Protein AF-A0A196MU48-F1 (afdb_monomer_lite)

Secondary structure (DSSP, 8-state):
-THHHHHHHHHHHHT--HHHHHHHT-S-HHHHHHHHHHHHHHHHHHHHHHH----S----

Radius of gyration: 15.82 Å; chains: 1; bounding box: 41×18×43 Å

Foldseek 3Di:
DPVVLVVVVVVLVVVDDPQLVDLCVDPDPVSNVVSVVVVVVSCVVSVVVVVDDPPPDDDD

Structure (mmCIF, N/CA/C/O backbone):
data_AF-A0A196MU48-F1
#
_entry.id   AF-A0A196MU48-F1
#
loop_
_atom_site.group_PDB
_atom_site.id
_atom_site.type_symbol
_atom_site.label_atom_id
_atom_site.label_alt_id
_atom_site.label_comp_id
_atom_site.lab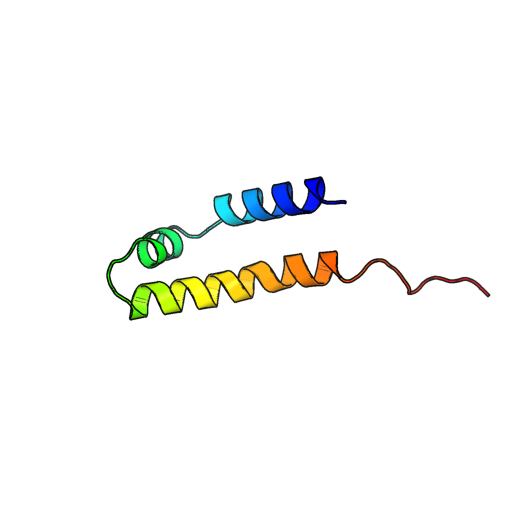el_asym_id
_atom_site.label_entity_id
_atom_site.label_seq_id
_atom_site.pdbx_PDB_ins_code
_atom_site.Cartn_x
_atom_site.Cartn_y
_atom_site.Cartn_z
_atom_site.occupancy
_atom_site.B_iso_or_equiv
_atom_site.auth_seq_id
_atom_site.auth_comp_id
_atom_site.auth_asym_id
_atom_site.auth_atom_id
_atom_site.pdbx_PDB_model_num
ATOM 1 N N . MET A 1 1 ? 12.607 8.190 -21.603 1.00 49.16 1 MET A N 1
ATOM 2 C CA . MET A 1 1 ? 12.527 6.966 -20.770 1.00 49.16 1 MET A CA 1
ATOM 3 C C . MET A 1 1 ? 11.505 7.060 -19.620 1.00 49.16 1 MET A C 1
ATOM 5 O O . MET A 1 1 ? 11.104 6.010 -19.140 1.00 49.16 1 MET A O 1
ATOM 9 N N . SER A 1 2 ? 11.011 8.247 -19.218 1.00 56.88 2 SER A N 1
ATOM 10 C CA . SER A 1 2 ? 10.109 8.402 -18.051 1.00 56.88 2 SER A CA 1
ATOM 11 C C . SER A 1 2 ? 8.686 7.847 -18.205 1.00 56.88 2 SER A C 1
ATOM 13 O O . SER A 1 2 ? 8.187 7.237 -17.266 1.00 56.88 2 SER A O 1
ATOM 15 N N . HIS A 1 3 ? 8.063 7.944 -19.387 1.00 59.97 3 HIS A N 1
ATOM 16 C CA . HIS A 1 3 ? 6.668 7.506 -19.578 1.00 59.97 3 HIS A CA 1
ATOM 17 C C . HIS A 1 3 ? 6.417 6.029 -19.224 1.00 59.97 3 HIS A C 1
ATOM 19 O O . HIS A 1 3 ? 5.340 5.683 -18.744 1.00 59.97 3 HIS A O 1
ATOM 25 N N . SER A 1 4 ? 7.411 5.154 -19.410 1.00 70.50 4 SER A N 1
ATOM 26 C CA . SER A 1 4 ? 7.276 3.730 -19.076 1.00 70.50 4 SER A CA 1
ATOM 27 C C . SER A 1 4 ? 7.272 3.458 -17.572 1.00 70.50 4 SER A C 1
ATOM 29 O O . SER A 1 4 ? 6.696 2.457 -17.154 1.00 70.50 4 SER A O 1
ATOM 31 N N . ASN A 1 5 ?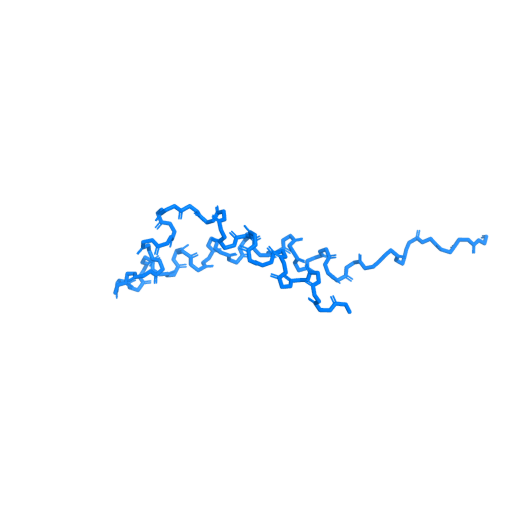 7.901 4.306 -16.756 1.00 74.81 5 ASN A N 1
ATOM 32 C CA . ASN A 1 5 ? 7.927 4.118 -15.304 1.00 74.81 5 ASN A CA 1
ATOM 33 C C . ASN A 1 5 ? 6.648 4.653 -14.654 1.00 74.81 5 ASN A C 1
ATOM 35 O O . ASN A 1 5 ? 6.104 3.986 -13.777 1.00 74.81 5 ASN A O 1
ATOM 39 N N . ASP A 1 6 ? 6.103 5.765 -15.154 1.00 81.25 6 ASP A N 1
ATOM 40 C CA . ASP A 1 6 ? 4.815 6.300 -14.696 1.00 81.25 6 ASP A CA 1
ATOM 41 C C . ASP A 1 6 ? 3.663 5.319 -14.936 1.00 81.25 6 ASP A C 1
ATOM 43 O O . ASP A 1 6 ? 2.824 5.104 -14.062 1.00 81.25 6 ASP A O 1
ATOM 47 N N . VAL A 1 7 ? 3.630 4.673 -16.107 1.00 85.31 7 VAL A N 1
ATOM 48 C CA . VAL A 1 7 ? 2.608 3.661 -16.425 1.00 85.31 7 VAL A CA 1
ATOM 49 C C . VAL A 1 7 ? 2.722 2.460 -15.483 1.00 85.31 7 VAL A C 1
ATOM 51 O O . VAL A 1 7 ? 1.728 2.061 -14.880 1.00 85.31 7 VAL A O 1
ATOM 54 N N . LYS A 1 8 ? 3.938 1.936 -15.275 1.00 82.88 8 LYS A N 1
ATOM 55 C CA . LYS A 1 8 ? 4.183 0.806 -14.364 1.00 82.88 8 LYS A CA 1
ATOM 56 C C . LYS A 1 8 ? 3.820 1.128 -12.916 1.00 82.88 8 LYS A C 1
ATOM 58 O O . LYS A 1 8 ? 3.230 0.288 -12.240 1.00 82.88 8 LYS A O 1
ATOM 63 N N . LEU A 1 9 ? 4.145 2.334 -12.449 1.00 85.81 9 LEU A N 1
ATOM 64 C CA . LEU A 1 9 ? 3.781 2.790 -11.112 1.00 85.81 9 LEU A CA 1
ATOM 65 C C . LEU A 1 9 ? 2.259 2.867 -10.966 1.00 85.81 9 LEU A C 1
ATOM 67 O O . LEU A 1 9 ? 1.704 2.328 -10.012 1.00 85.81 9 LEU A O 1
ATOM 71 N N . ARG A 1 10 ? 1.562 3.474 -11.932 1.00 88.69 10 ARG A N 1
ATOM 72 C CA . ARG A 1 10 ? 0.094 3.564 -11.908 1.00 88.69 10 ARG A CA 1
ATOM 73 C C . ARG A 1 10 ? -0.570 2.191 -11.925 1.00 88.69 10 ARG A C 1
ATOM 75 O O . ARG A 1 10 ? -1.552 1.993 -11.212 1.00 88.69 10 ARG A O 1
ATOM 82 N N . ASP A 1 11 ? -0.039 1.244 -12.688 1.00 89.25 11 ASP A N 1
ATOM 83 C CA . ASP A 1 11 ? -0.563 -0.121 -12.721 1.00 89.25 11 ASP A CA 1
ATOM 84 C C . ASP A 1 11 ? -0.297 -0.879 -11.416 1.00 89.25 11 ASP A C 1
ATOM 86 O O . ASP A 1 11 ? -1.173 -1.608 -10.949 1.00 89.25 11 ASP A O 1
ATOM 90 N N . LEU A 1 12 ? 0.850 -0.657 -10.766 1.00 89.12 12 LEU A N 1
ATOM 91 C CA . LEU A 1 12 ? 1.107 -1.182 -9.424 1.00 89.12 12 LEU A CA 1
ATOM 92 C C . LEU A 1 12 ? 0.118 -0.608 -8.402 1.00 89.12 12 LEU A C 1
ATOM 94 O O . LEU A 1 12 ? -0.509 -1.371 -7.671 1.00 89.12 12 LEU A O 1
ATOM 98 N N . LEU A 1 13 ? -0.090 0.712 -8.397 1.00 88.69 13 LEU A N 1
ATOM 99 C CA . LEU A 1 13 ? -1.028 1.377 -7.483 1.00 88.69 13 LEU A CA 1
ATOM 100 C C . LEU A 1 13 ? -2.475 0.883 -7.676 1.00 88.69 13 LEU A C 1
ATOM 102 O O . LEU A 1 13 ? -3.218 0.687 -6.709 1.00 88.69 13 LEU A O 1
ATOM 106 N N . ARG A 1 14 ? -2.880 0.601 -8.921 1.00 90.12 14 ARG A N 1
ATOM 107 C CA . ARG A 1 14 ? -4.186 -0.012 -9.231 1.00 90.12 14 ARG A CA 1
ATOM 108 C C . ARG A 1 14 ? -4.325 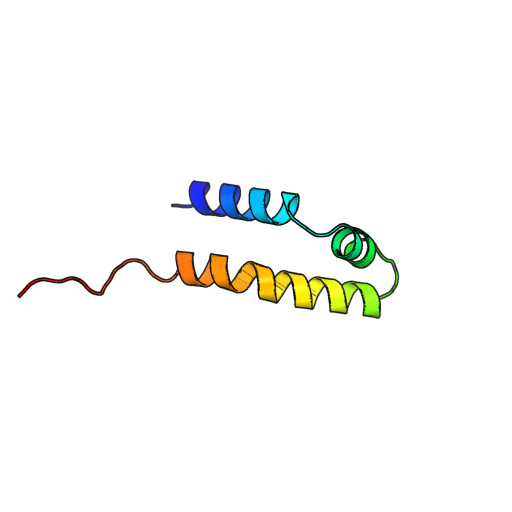-1.433 -8.696 1.00 90.12 14 ARG A C 1
ATOM 110 O O . ARG A 1 14 ? -5.429 -1.832 -8.336 1.00 90.12 14 ARG A O 1
ATOM 117 N N . ARG A 1 15 ? -3.225 -2.179 -8.625 1.00 89.75 15 ARG A N 1
ATOM 118 C CA . ARG A 1 15 ? -3.184 -3.567 -8.144 1.00 89.75 15 ARG A CA 1
ATOM 119 C C . ARG A 1 15 ? -2.925 -3.684 -6.644 1.00 89.75 15 ARG A C 1
ATOM 121 O O . ARG A 1 15 ? -2.815 -4.801 -6.145 1.00 89.75 15 ARG A O 1
ATOM 128 N N . LEU A 1 16 ? -2.831 -2.559 -5.933 1.00 92.56 16 LEU A N 1
ATOM 129 C CA . LEU A 1 16 ? -2.662 -2.572 -4.488 1.00 92.56 16 LEU A CA 1
ATOM 130 C C . LEU A 1 16 ? -3.799 -3.337 -3.800 1.00 92.56 16 LEU A C 1
ATOM 132 O O . LEU A 1 16 ? -4.967 -3.059 -4.088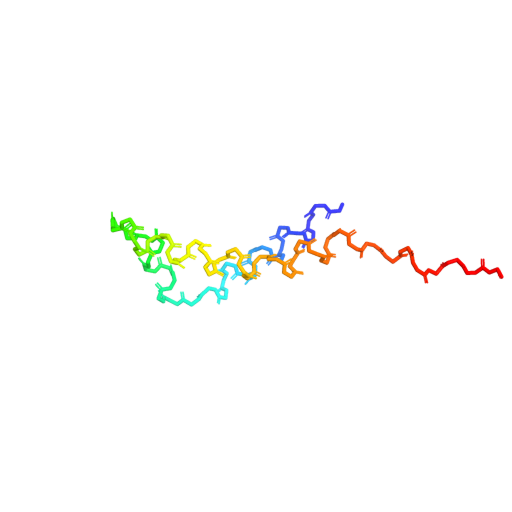 1.00 92.56 16 LEU A O 1
ATOM 136 N N . PRO A 1 17 ? -3.477 -4.252 -2.870 1.00 93.81 17 PRO A N 1
ATOM 137 C CA . PRO A 1 17 ? -4.480 -4.917 -2.055 1.00 93.81 17 PRO A CA 1
ATOM 138 C C . PRO A 1 17 ? -5.283 -3.919 -1.215 1.00 93.81 17 PRO A C 1
ATOM 140 O O . PRO A 1 17 ? -4.739 -2.936 -0.705 1.00 93.81 17 PRO A O 1
ATOM 143 N N . ASP A 1 18 ? -6.565 -4.206 -0.991 1.00 93.62 18 ASP A N 1
ATOM 144 C CA . ASP A 1 18 ? -7.442 -3.304 -0.234 1.00 93.62 18 ASP A CA 1
ATOM 145 C C . ASP A 1 18 ? -7.019 -3.122 1.227 1.00 93.62 18 ASP A C 1
ATOM 147 O O . ASP A 1 18 ? -7.200 -2.038 1.781 1.00 93.62 18 ASP A O 1
ATOM 151 N N . TRP A 1 19 ? -6.421 -4.144 1.851 1.00 94.06 19 TRP A N 1
ATOM 152 C CA . TRP A 1 19 ? -5.867 -4.020 3.205 1.00 94.06 19 TRP A CA 1
ATOM 153 C C . TRP A 1 19 ? -4.748 -2.973 3.252 1.00 94.06 19 TRP A C 1
ATOM 155 O O . TRP A 1 19 ? -4.710 -2.151 4.157 1.00 94.06 19 TRP A O 1
ATOM 165 N N . MET A 1 20 ? -3.908 -2.936 2.218 1.00 95.44 20 MET A N 1
ATOM 166 C CA . MET A 1 20 ? -2.762 -2.037 2.122 1.00 95.44 20 MET A CA 1
ATOM 167 C C . MET A 1 20 ? -3.214 -0.594 1.906 1.00 95.44 20 MET A C 1
ATOM 169 O O . MET A 1 20 ? -2.691 0.322 2.526 1.00 95.44 20 MET A O 1
ATOM 173 N N . ARG A 1 21 ? -4.251 -0.385 1.081 1.00 94.81 21 ARG A N 1
ATOM 174 C CA . ARG A 1 21 ? -4.878 0.937 0.905 1.00 94.81 21 ARG A CA 1
ATOM 175 C C . ARG A 1 21 ? -5.459 1.472 2.213 1.00 94.81 21 ARG A C 1
ATOM 177 O O . ARG A 1 21 ? -5.306 2.652 2.510 1.00 94.81 21 ARG A O 1
ATOM 184 N N . LYS A 1 22 ? -6.130 0.608 2.979 1.00 95.06 22 LYS A N 1
ATOM 185 C CA . LYS A 1 22 ? -6.719 0.966 4.278 1.00 95.06 22 LYS A CA 1
ATOM 186 C C . LYS A 1 22 ? -5.648 1.272 5.320 1.00 95.06 22 LYS A C 1
ATOM 188 O O . LYS A 1 22 ? -5.801 2.238 6.060 1.00 95.06 22 LYS A O 1
ATOM 193 N N . ASP A 1 23 ? -4.579 0.485 5.351 1.00 96.50 23 ASP A N 1
ATOM 194 C CA . ASP A 1 23 ? -3.490 0.668 6.306 1.00 96.50 23 ASP A CA 1
ATOM 195 C C . ASP A 1 23 ? -2.645 1.915 5.980 1.00 96.50 23 ASP A C 1
ATOM 197 O O . ASP A 1 23 ? -2.332 2.670 6.895 1.00 96.50 23 ASP A O 1
ATOM 201 N N . LEU A 1 24 ? -2.400 2.229 4.697 1.00 94.25 24 LEU A N 1
ATOM 202 C CA . LEU A 1 24 ? -1.775 3.497 4.272 1.00 94.25 24 LEU A CA 1
ATOM 203 C C . LEU A 1 24 ? -2.608 4.728 4.660 1.00 94.25 24 LEU A C 1
ATOM 205 O O . LEU A 1 24 ? -2.060 5.761 5.034 1.00 94.25 24 LEU A O 1
ATOM 209 N N . ALA A 1 25 ? -3.937 4.627 4.572 1.00 94.75 25 ALA A N 1
ATOM 210 C CA . ALA A 1 25 ? -4.851 5.701 4.959 1.00 94.75 25 ALA A CA 1
ATOM 211 C C . ALA A 1 25 ? -5.103 5.771 6.479 1.00 94.75 25 ALA A C 1
ATOM 213 O O . ALA A 1 25 ? -5.861 6.626 6.938 1.00 94.75 25 ALA A O 1
ATOM 214 N N . SER A 1 26 ? -4.518 4.863 7.266 1.00 95.88 26 SER A N 1
ATOM 215 C CA . SER A 1 26 ? -4.764 4.785 8.701 1.00 95.88 26 SER A CA 1
ATOM 216 C C . SER A 1 26 ? -4.065 5.912 9.463 1.00 95.88 26 SER A C 1
ATOM 218 O O . SER A 1 26 ? -2.943 6.304 9.147 1.00 95.88 26 SER A O 1
ATOM 220 N N . SER A 1 27 ? -4.693 6.407 10.531 1.00 94.94 27 SER A N 1
ATOM 221 C CA . SER A 1 27 ? -4.043 7.305 11.495 1.00 94.94 27 SER A CA 1
ATOM 222 C C . SER A 1 27 ? -3.065 6.572 12.423 1.00 94.94 27 SER A C 1
ATOM 224 O O . SER A 1 27 ? -2.217 7.215 13.041 1.00 94.94 27 SER A O 1
ATOM 226 N N . ASP A 1 28 ? -3.137 5.243 12.481 1.00 96.62 28 ASP A N 1
ATOM 227 C CA . ASP A 1 28 ? -2.237 4.376 13.241 1.00 96.62 28 ASP A CA 1
ATOM 228 C C . ASP A 1 28 ? -0.862 4.275 12.555 1.00 96.62 28 ASP A C 1
ATOM 230 O O . ASP A 1 28 ? -0.764 3.904 11.384 1.00 96.62 28 ASP A O 1
ATOM 234 N N . VAL A 1 29 ? 0.197 4.628 13.290 1.00 95.94 29 VAL A N 1
ATOM 235 C CA . VAL A 1 29 ? 1.583 4.634 12.791 1.00 95.94 29 VAL A CA 1
ATOM 236 C C . VAL A 1 29 ? 2.034 3.230 12.393 1.00 95.94 29 VAL A C 1
ATOM 238 O O . VAL A 1 29 ? 2.529 3.048 11.288 1.00 95.94 29 VAL A O 1
ATOM 241 N N . THR A 1 30 ? 1.793 2.231 13.238 1.00 96.12 30 THR A N 1
ATOM 242 C CA . THR A 1 30 ? 2.247 0.853 13.013 1.00 96.12 30 THR A CA 1
ATOM 243 C C . THR A 1 30 ? 1.572 0.231 11.792 1.00 96.12 30 THR A C 1
ATOM 245 O O . THR A 1 30 ? 2.191 -0.524 11.041 1.00 96.12 30 THR A O 1
ATOM 248 N N . ARG A 1 31 ? 0.298 0.562 11.548 1.00 95.12 31 ARG A N 1
ATOM 249 C CA . ARG A 1 31 ? -0.397 0.127 10.325 1.00 95.12 31 ARG A CA 1
ATOM 250 C C . ARG A 1 31 ? 0.202 0.754 9.073 1.00 95.12 31 ARG A C 1
ATOM 252 O O . ARG A 1 31 ? 0.406 0.042 8.090 1.00 95.12 31 ARG A O 1
ATOM 259 N N . ARG A 1 32 ? 0.503 2.056 9.109 1.00 96.81 32 ARG A N 1
ATOM 260 C CA . ARG A 1 32 ? 1.145 2.736 7.978 1.00 96.81 32 ARG A CA 1
ATOM 261 C C . ARG A 1 32 ? 2.517 2.150 7.681 1.00 96.81 32 ARG A C 1
ATOM 263 O O . ARG A 1 32 ? 2.751 1.776 6.540 1.00 96.81 32 ARG A O 1
ATOM 270 N N . GLU A 1 33 ? 3.359 1.976 8.698 1.00 97.12 33 GLU A N 1
ATOM 271 C CA . GLU A 1 33 ? 4.704 1.396 8.557 1.00 97.12 33 GLU A CA 1
ATOM 272 C C . GLU A 1 33 ? 4.654 0.023 7.880 1.00 97.12 33 GLU A C 1
ATOM 274 O O . GLU A 1 33 ? 5.310 -0.199 6.865 1.00 97.12 33 GLU A O 1
ATOM 279 N N . ARG A 1 34 ? 3.775 -0.873 8.348 1.00 95.56 34 ARG A N 1
ATOM 280 C CA . ARG A 1 34 ? 3.565 -2.185 7.718 1.00 95.56 34 ARG A CA 1
ATOM 281 C C . ARG A 1 34 ? 3.196 -2.071 6.234 1.00 95.56 34 ARG A C 1
ATOM 283 O O . ARG A 1 34 ? 3.630 -2.882 5.412 1.00 95.56 34 ARG A O 1
ATOM 290 N N . ALA A 1 35 ? 2.327 -1.126 5.888 1.00 96.38 35 ALA A N 1
ATOM 291 C CA . ALA A 1 35 ? 1.882 -0.948 4.513 1.00 96.38 35 ALA A CA 1
ATOM 292 C C . ALA A 1 35 ? 2.967 -0.311 3.629 1.00 96.38 35 ALA A C 1
ATOM 294 O O . ALA A 1 35 ? 3.079 -0.670 2.455 1.00 96.38 35 ALA A O 1
ATOM 295 N N . GLU A 1 36 ? 3.784 0.581 4.187 1.00 95.38 36 GLU A N 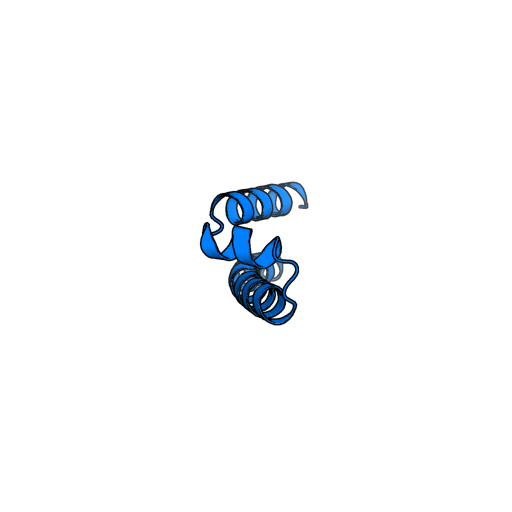1
ATOM 296 C CA . GLU A 1 36 ? 4.950 1.181 3.536 1.00 95.38 36 GLU A CA 1
ATOM 297 C C . GLU A 1 36 ? 6.040 0.135 3.261 1.00 95.38 36 GLU A C 1
ATOM 299 O O . GLU A 1 36 ? 6.526 0.050 2.132 1.00 95.38 36 GLU A O 1
ATOM 304 N N . GLU A 1 37 ? 6.348 -0.736 4.226 1.00 95.75 37 GLU A N 1
ATOM 305 C CA . GLU A 1 37 ? 7.284 -1.856 4.048 1.00 95.75 37 GLU A CA 1
ATOM 306 C C . GLU A 1 37 ? 6.832 -2.795 2.921 1.00 95.75 37 GLU A C 1
ATOM 308 O O . GLU A 1 37 ? 7.602 -3.135 2.016 1.00 95.75 37 GLU A O 1
ATOM 313 N N . ALA A 1 38 ? 5.552 -3.178 2.924 1.00 94.06 38 ALA A N 1
ATOM 314 C CA . ALA A 1 38 ? 4.986 -4.008 1.868 1.00 94.06 38 ALA A CA 1
ATOM 315 C C . ALA A 1 38 ? 5.045 -3.308 0.499 1.00 94.06 38 ALA A C 1
ATOM 317 O O . ALA A 1 38 ? 5.382 -3.938 -0.509 1.00 94.06 38 ALA A O 1
ATOM 318 N N . LEU A 1 39 ? 4.766 -2.001 0.452 1.00 93.00 39 LEU A N 1
ATOM 319 C CA . LEU A 1 39 ? 4.845 -1.207 -0.773 1.00 93.00 39 LEU A CA 1
ATOM 320 C C . LEU A 1 39 ? 6.276 -1.164 -1.313 1.00 93.00 39 LEU A C 1
ATOM 322 O O . LEU A 1 39 ? 6.476 -1.323 -2.518 1.00 93.00 39 LEU A O 1
ATOM 326 N N . GLN A 1 40 ? 7.266 -0.997 -0.438 1.00 91.62 40 GLN A N 1
ATOM 327 C CA . GLN A 1 40 ? 8.676 -0.976 -0.811 1.00 91.62 40 GLN A CA 1
ATOM 328 C C . GLN A 1 40 ? 9.101 -2.293 -1.468 1.00 91.62 40 GLN A C 1
ATOM 330 O O . GLN A 1 40 ? 9.695 -2.269 -2.548 1.00 91.62 40 GLN A O 1
ATOM 335 N N . VAL A 1 41 ? 8.722 -3.440 -0.892 1.00 91.75 41 VAL A N 1
ATOM 336 C CA . VAL A 1 41 ? 8.990 -4.762 -1.488 1.00 91.75 41 VAL A CA 1
ATOM 337 C C . VAL A 1 41 ? 8.347 -4.893 -2.871 1.00 91.75 41 VAL A C 1
ATOM 339 O O . VAL A 1 41 ? 8.966 -5.416 -3.796 1.00 91.75 41 VAL A O 1
ATOM 342 N N . MET A 1 42 ? 7.129 -4.377 -3.053 1.00 88.44 42 MET A N 1
ATOM 343 C CA . MET A 1 42 ? 6.444 -4.403 -4.350 1.00 88.44 42 MET A CA 1
ATOM 344 C C . MET A 1 42 ? 7.077 -3.465 -5.393 1.00 88.44 42 MET A C 1
ATOM 346 O O . MET A 1 42 ? 6.963 -3.726 -6.593 1.00 88.44 42 MET A O 1
ATOM 350 N N . LEU A 1 43 ? 7.739 -2.387 -4.963 1.00 88.12 43 LEU A N 1
ATOM 351 C CA . LEU A 1 43 ? 8.418 -1.428 -5.840 1.00 88.12 43 LEU A CA 1
ATOM 352 C C . LEU A 1 43 ? 9.806 -1.905 -6.295 1.00 88.12 43 LEU A C 1
ATOM 354 O O . LEU A 1 43 ? 10.214 -1.560 -7.405 1.00 88.12 43 LEU A O 1
ATOM 358 N N . LEU A 1 44 ? 10.515 -2.714 -5.498 1.00 86.88 44 LEU A N 1
ATOM 359 C CA . LEU A 1 44 ? 11.869 -3.199 -5.820 1.00 86.88 44 LEU A CA 1
ATOM 360 C C . LEU A 1 44 ? 11.984 -3.824 -7.230 1.00 86.88 44 LEU A C 1
ATOM 362 O O . LEU A 1 44 ? 12.834 -3.367 -8.000 1.00 86.88 44 LEU A O 1
ATOM 366 N N . PRO A 1 45 ? 11.092 -4.740 -7.668 1.00 83.44 45 PRO A N 1
ATOM 367 C CA . PRO A 1 45 ? 11.159 -5.316 -9.015 1.00 83.44 45 PRO A CA 1
ATOM 368 C C . PRO A 1 45 ? 10.975 -4.296 -10.151 1.00 83.44 45 PRO A C 1
ATOM 370 O O . PRO A 1 45 ? 11.416 -4.525 -11.281 1.00 83.44 45 PRO A O 1
ATOM 373 N N . LEU A 1 46 ? 10.298 -3.170 -9.891 1.00 78.56 46 LEU A N 1
ATOM 374 C CA . LEU A 1 46 ? 10.135 -2.092 -10.872 1.00 78.56 46 LEU A CA 1
ATOM 375 C C . LEU A 1 46 ? 11.402 -1.242 -10.998 1.00 78.56 46 LEU A C 1
ATOM 377 O O . LEU A 1 46 ? 11.722 -0.799 -12.103 1.00 78.56 46 LEU A O 1
ATOM 381 N N . LEU A 1 47 ? 12.113 -1.039 -9.889 1.00 75.38 47 LEU A N 1
ATOM 382 C CA . LEU A 1 47 ? 13.349 -0.261 -9.827 1.00 75.38 47 LEU A CA 1
ATOM 383 C C . LEU A 1 47 ? 14.525 -1.034 -10.433 1.00 75.38 47 LEU A C 1
ATOM 385 O O . LEU A 1 47 ? 15.239 -0.495 -11.278 1.00 75.38 47 LEU A O 1
ATOM 389 N N . GLU A 1 48 ? 14.668 -2.319 -10.105 1.00 75.12 48 GLU A N 1
ATOM 390 C CA . GLU A 1 48 ? 15.714 -3.189 -10.666 1.00 75.12 48 GLU A CA 1
ATOM 391 C C . GLU A 1 48 ? 15.583 -3.329 -12.188 1.00 75.12 48 GLU A C 1
ATOM 393 O O . GLU A 1 48 ? 16.567 -3.268 -12.928 1.00 75.12 48 GLU A O 1
ATOM 398 N N . ARG A 1 49 ? 14.346 -3.406 -12.693 1.00 60.81 49 ARG A N 1
ATOM 399 C CA . ARG A 1 49 ? 14.073 -3.467 -14.135 1.00 60.81 49 ARG A CA 1
ATOM 400 C C . ARG A 1 49 ? 14.228 -2.123 -14.857 1.00 60.81 49 ARG A C 1
ATOM 402 O O . ARG A 1 49 ? 14.236 -2.096 -16.086 1.00 60.81 49 ARG A O 1
ATOM 409 N N . GLY A 1 50 ? 14.318 -1.018 -14.118 1.00 55.91 50 GLY A N 1
ATOM 410 C CA . GLY A 1 50 ? 14.699 0.299 -14.634 1.00 55.91 50 GLY A CA 1
ATOM 411 C C . GLY A 1 50 ? 16.213 0.536 -14.615 1.00 55.91 50 GLY A C 1
ATOM 412 O O . GLY A 1 50 ? 16.713 1.261 -15.471 1.00 55.91 50 GLY A O 1
ATOM 413 N N . ALA A 1 51 ? 16.932 -0.096 -13.681 1.00 53.84 51 ALA A N 1
ATOM 414 C CA . ALA A 1 51 ? 18.385 0.007 -13.528 1.00 53.84 51 ALA A CA 1
ATOM 415 C C . ALA A 1 51 ? 19.171 -0.942 -14.457 1.00 53.84 51 ALA A C 1
ATOM 417 O O . ALA A 1 51 ? 20.309 -0.650 -14.818 1.00 53.84 51 ALA A O 1
ATOM 418 N N . GLY A 1 52 ? 18.565 -2.051 -14.887 1.00 50.62 52 GLY A N 1
ATOM 419 C CA . GLY A 1 52 ? 19.160 -3.013 -15.817 1.00 50.62 52 GLY A CA 1
ATOM 420 C C . GLY A 1 52 ? 18.734 -2.801 -17.270 1.00 50.62 52 GLY A C 1
ATOM 421 O O . GLY A 1 52 ? 17.900 -3.544 -17.788 1.00 50.62 52 GLY A O 1
ATOM 422 N N . GLY A 1 53 ? 19.326 -1.825 -17.964 1.00 43.50 53 GLY A N 1
ATOM 423 C CA . GLY A 1 53 ? 19.452 -1.936 -19.422 1.00 43.50 53 GLY A CA 1
ATOM 424 C C . GLY A 1 53 ? 20.349 -3.140 -19.762 1.00 43.50 53 GLY A C 1
ATOM 425 O O . GLY A 1 53 ? 21.271 -3.422 -18.995 1.00 43.50 53 GLY A O 1
ATOM 426 N N . PRO A 1 54 ? 20.125 -3.872 -20.870 1.00 49.62 54 PRO A N 1
ATOM 427 C CA . PRO A 1 54 ? 20.962 -5.008 -21.243 1.00 49.62 54 PRO A CA 1
ATOM 428 C C . PRO A 1 54 ? 22.367 -4.527 -21.640 1.00 49.62 54 PRO A C 1
ATOM 430 O O . PRO A 1 54 ? 22.661 -4.333 -22.814 1.00 49.62 54 PRO A O 1
ATOM 433 N N . HIS A 1 55 ? 23.261 -4.352 -20.668 1.00 48.31 55 HIS A N 1
ATOM 434 C CA . HIS A 1 55 ? 24.706 -4.273 -20.898 1.00 48.31 55 HIS A CA 1
ATOM 435 C C . HIS A 1 55 ? 25.354 -5.635 -20.621 1.00 48.31 55 HIS A C 1
ATOM 437 O O . HIS A 1 55 ? 26.295 -5.764 -19.848 1.00 48.31 55 HIS A O 1
ATOM 443 N N . GLY A 1 56 ? 24.790 -6.669 -21.244 1.00 50.19 56 GLY A N 1
ATOM 444 C CA . GLY A 1 56 ? 25.307 -8.038 -21.247 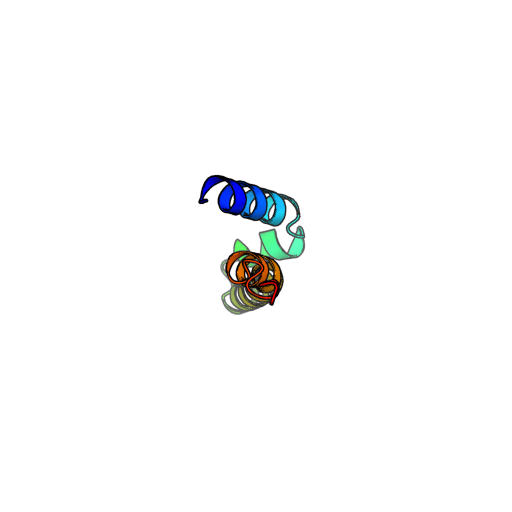1.00 50.19 56 GLY A CA 1
ATOM 445 C C . GLY A 1 56 ? 25.374 -8.631 -22.655 1.00 50.19 56 GLY A C 1
ATOM 446 O O . GLY A 1 56 ? 25.296 -9.843 -22.804 1.00 50.19 56 GLY A O 1
ATOM 447 N N . ALA A 1 57 ? 25.454 -7.793 -23.693 1.00 54.50 57 ALA A N 1
ATOM 448 C CA . ALA A 1 57 ? 25.615 -8.248 -25.072 1.00 54.50 57 ALA A CA 1
ATOM 449 C C . ALA A 1 57 ? 26.388 -7.216 -25.916 1.00 54.50 57 ALA A C 1
ATOM 451 O O . ALA A 1 57 ? 25.817 -6.464 -26.701 1.00 54.50 57 ALA A O 1
ATOM 452 N N . ARG A 1 58 ? 27.712 -7.180 -25.757 1.00 47.53 58 ARG A N 1
ATOM 453 C CA . ARG A 1 58 ? 28.641 -6.912 -26.868 1.00 47.53 58 ARG A CA 1
ATOM 454 C C . ARG A 1 58 ? 29.446 -8.212 -26.983 1.00 47.53 58 ARG A C 1
ATOM 456 O O . ARG A 1 58 ? 30.098 -8.574 -26.016 1.00 47.53 58 ARG A O 1
ATOM 463 N N . ALA A 1 59 ? 29.154 -9.104 -27.928 1.00 50.78 59 ALA A N 1
ATOM 464 C CA . ALA A 1 59 ? 29.576 -9.043 -29.330 1.00 50.78 59 ALA A CA 1
ATOM 465 C C . ALA A 1 59 ? 31.086 -8.768 -29.433 1.00 50.78 59 ALA A C 1
ATOM 467 O O . ALA A 1 59 ? 31.511 -7.628 -29.235 1.00 50.78 59 ALA A O 1
ATOM 468 N N . GLY A 1 60 ? 31.851 -9.825 -29.716 1.00 50.28 60 GLY A N 1
ATOM 469 C CA . GLY A 1 60 ? 33.304 -9.843 -29.873 1.00 50.28 60 GLY A CA 1
ATOM 470 C C . GLY A 1 60 ? 33.826 -11.258 -29.727 1.00 50.28 60 GLY A C 1
ATOM 471 O O . GLY A 1 60 ? 34.298 -11.563 -28.614 1.00 50.28 60 GLY A O 1
#

Sequence (60 aa):
MSHSNDVKLRDLLRRLPDWMRKDLASSDVTRRERAEEALQVMLLPLLERGAGGPHGARAG

pLDDT: mean 80.68, std 17.66, range [43.5, 97.12]